Protein AF-A0A2G6GJX9-F1 (afdb_monomer)

Foldseek 3Di:
DPPCVVCVPDLVSPADDAPDPPQDDPDCPPRVDDDPVRRPDDLVVVCVRPVLLSVLVVQLVVVVVVVVVVVVVCVVPPDDDDPDDDPVSSCVSYPDNDDSD

Mean predicted aligned error: 7.69 Å

Sequence (101 aa):
MNCGMCAEFCPFDAIKMDHDYELASYSRTTAHIHDKERLSKPISYWREIAPKKADAEAAARDFASKNKKRKKRKKGDEADEQEARIEEAKVRQLLYRGEYY

Radius of gyration: 18.26 Å; Cα contacts (8 Å, |Δi|>4): 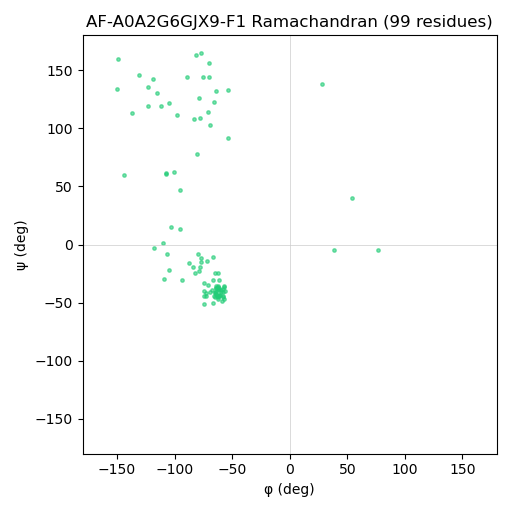45; chains: 1; bounding box: 48×26×46 Å

Structure (mmCIF, N/CA/C/O backbone):
data_AF-A0A2G6GJX9-F1
#
_entry.id   AF-A0A2G6GJX9-F1
#
loop_
_atom_site.group_PDB
_atom_site.id
_atom_site.type_symbol
_atom_site.label_atom_id
_atom_site.label_alt_id
_atom_site.label_comp_id
_atom_site.label_asym_id
_atom_site.label_entity_id
_atom_site.label_seq_id
_atom_site.pdbx_PDB_ins_code
_atom_site.Cartn_x
_atom_site.Cartn_y
_atom_site.Cartn_z
_atom_site.occupancy
_atom_site.B_iso_or_equiv
_atom_site.auth_seq_id
_atom_site.auth_comp_id
_atom_site.auth_asym_id
_atom_site.auth_atom_id
_atom_site.pdbx_PDB_model_num
ATOM 1 N N . MET A 1 1 ? 16.435 0.349 -4.950 1.00 67.06 1 MET A N 1
ATOM 2 C CA . MET A 1 1 ? 16.238 0.138 -3.500 1.00 67.06 1 MET A CA 1
ATOM 3 C C . MET A 1 1 ? 14.746 0.079 -3.240 1.00 67.06 1 MET A C 1
ATOM 5 O O . MET A 1 1 ? 14.060 1.042 -3.555 1.00 67.06 1 MET A O 1
ATOM 9 N N . ASN A 1 2 ? 14.257 -1.038 -2.702 1.00 85.19 2 ASN A N 1
ATOM 10 C CA . ASN A 1 2 ? 12.829 -1.335 -2.550 1.00 85.19 2 ASN A CA 1
ATOM 11 C C . ASN A 1 2 ? 12.434 -1.232 -1.064 1.00 85.19 2 ASN A C 1
ATOM 13 O O . ASN A 1 2 ? 12.042 -2.218 -0.453 1.00 85.19 2 ASN A O 1
ATOM 17 N N . CYS A 1 3 ? 12.609 -0.052 -0.458 1.00 90.50 3 CYS A N 1
ATOM 18 C CA . CYS A 1 3 ? 12.457 0.150 0.991 1.00 90.50 3 CYS A CA 1
ATOM 19 C C . CYS A 1 3 ? 11.004 0.232 1.494 1.00 90.50 3 CYS A C 1
ATOM 21 O O . CYS A 1 3 ? 10.789 0.223 2.699 1.00 90.50 3 CYS A O 1
ATOM 23 N N . GLY A 1 4 ? 10.008 0.350 0.611 1.00 88.75 4 GLY A N 1
ATOM 24 C CA . GLY A 1 4 ? 8.585 0.351 0.986 1.00 88.75 4 GLY A CA 1
ATOM 25 C C . GLY A 1 4 ? 8.044 1.651 1.595 1.00 88.75 4 GLY A C 1
ATOM 26 O O . GLY A 1 4 ? 6.835 1.773 1.762 1.00 88.75 4 GLY A O 1
ATOM 27 N N . MET A 1 5 ? 8.894 2.654 1.835 1.00 89.88 5 MET A N 1
ATOM 28 C CA . MET A 1 5 ? 8.497 3.933 2.445 1.00 89.88 5 MET A CA 1
ATOM 29 C C . MET A 1 5 ? 7.388 4.657 1.667 1.00 89.88 5 MET A C 1
ATOM 31 O O . MET A 1 5 ? 6.502 5.260 2.261 1.00 89.88 5 MET A O 1
ATOM 35 N N . CYS A 1 6 ? 7.387 4.581 0.333 1.00 90.44 6 CYS A N 1
ATOM 36 C CA . CYS A 1 6 ? 6.339 5.199 -0.483 1.00 90.44 6 CYS A CA 1
ATOM 37 C C . CYS A 1 6 ? 4.942 4.612 -0.217 1.00 90.44 6 CYS A C 1
ATOM 39 O O . CYS A 1 6 ? 3.967 5.360 -0.225 1.00 90.44 6 CYS A O 1
ATOM 41 N N . ALA A 1 7 ? 4.848 3.303 0.029 1.00 89.44 7 ALA A N 1
ATOM 42 C CA . ALA A 1 7 ? 3.590 2.636 0.354 1.00 89.44 7 ALA A CA 1
ATOM 43 C C . ALA A 1 7 ? 3.138 2.950 1.788 1.00 89.44 7 ALA A C 1
ATOM 45 O O . ALA A 1 7 ? 1.947 3.071 2.039 1.00 89.44 7 ALA A O 1
ATOM 46 N N . GLU A 1 8 ? 4.081 3.138 2.712 1.00 86.56 8 GLU A N 1
ATOM 47 C CA . GLU A 1 8 ? 3.784 3.485 4.105 1.00 86.56 8 GLU A CA 1
ATOM 48 C C . GLU A 1 8 ? 3.296 4.931 4.265 1.00 86.56 8 GLU A C 1
ATOM 50 O O . GLU A 1 8 ? 2.311 5.182 4.954 1.00 86.56 8 GLU A O 1
ATOM 55 N N . PHE A 1 9 ? 3.951 5.890 3.607 1.00 87.75 9 PHE A N 1
ATOM 56 C CA . PHE A 1 9 ? 3.612 7.309 3.750 1.00 87.75 9 PHE A CA 1
ATOM 57 C C . PHE A 1 9 ? 2.397 7.745 2.927 1.00 87.75 9 PHE A C 1
ATOM 59 O O . PHE A 1 9 ? 1.948 8.883 3.067 1.00 87.75 9 PHE A O 1
ATOM 66 N N . CYS A 1 10 ? 1.866 6.894 2.045 1.00 88.38 10 CYS A N 1
ATOM 67 C CA . CYS A 1 10 ? 0.748 7.275 1.193 1.00 88.38 10 CYS A CA 1
ATOM 68 C C . CYS A 1 10 ? -0.551 7.405 2.014 1.00 88.38 10 CYS A C 1
ATOM 70 O O . CYS A 1 10 ? -1.096 6.392 2.450 1.00 88.38 10 CYS A O 1
ATOM 72 N N . PRO A 1 11 ? -1.137 8.610 2.153 1.00 84.94 11 PRO A N 1
ATOM 73 C CA . PRO A 1 11 ? -2.319 8.811 2.998 1.00 84.94 11 PRO A CA 1
ATOM 74 C C . PRO A 1 11 ? -3.603 8.211 2.405 1.00 84.94 11 PRO A C 1
ATOM 76 O O . PRO A 1 11 ? -4.615 8.104 3.092 1.00 84.94 11 PRO A O 1
ATOM 79 N N . PHE A 1 12 ? -3.582 7.852 1.119 1.00 85.06 12 PHE A N 1
ATOM 80 C CA . PHE A 1 12 ? -4.737 7.329 0.389 1.00 85.06 12 PHE A CA 1
ATOM 81 C C . PHE A 1 12 ? -4.606 5.845 0.035 1.00 85.06 12 PHE A C 1
ATOM 83 O O . PHE A 1 12 ? -5.497 5.315 -0.625 1.00 85.06 12 PHE A O 1
ATOM 90 N N . ASP A 1 13 ? -3.510 5.186 0.433 1.00 86.69 13 ASP A N 1
ATOM 91 C CA . ASP A 1 13 ? -3.196 3.810 0.022 1.00 86.69 13 ASP A CA 1
ATOM 92 C C . ASP A 1 13 ? -3.195 3.642 -1.518 1.00 86.69 13 ASP A C 1
ATOM 94 O O . ASP A 1 13 ? -3.713 2.673 -2.076 1.00 86.69 13 ASP A O 1
ATOM 98 N N . ALA A 1 14 ? -2.659 4.649 -2.225 1.00 90.19 14 ALA A N 1
ATOM 99 C CA . ALA A 1 14 ? -2.663 4.722 -3.689 1.00 90.19 14 ALA A CA 1
ATOM 100 C C . ALA A 1 14 ? -1.540 3.905 -4.348 1.00 90.19 14 ALA A C 1
ATOM 102 O O . ALA A 1 14 ? -1.663 3.523 -5.510 1.00 90.19 14 ALA A O 1
ATOM 103 N N . ILE A 1 15 ? -0.444 3.652 -3.629 1.00 91.50 15 ILE A N 1
ATOM 104 C CA . ILE A 1 15 ? 0.688 2.851 -4.101 1.00 91.50 15 ILE A CA 1
ATOM 105 C C . ILE A 1 15 ? 0.938 1.695 -3.140 1.00 91.50 15 ILE A C 1
ATOM 107 O O . ILE A 1 15 ? 0.950 1.880 -1.926 1.00 91.50 15 ILE A O 1
ATOM 111 N N . LYS A 1 16 ? 1.167 0.506 -3.702 1.00 90.06 16 LYS A N 1
ATOM 112 C CA . LYS A 1 16 ? 1.484 -0.718 -2.964 1.00 90.06 16 LYS A CA 1
ATOM 113 C C . LYS A 1 16 ? 2.702 -1.385 -3.567 1.00 90.06 16 LYS A C 1
ATOM 115 O O . LYS A 1 16 ? 2.902 -1.337 -4.779 1.00 90.06 16 LYS A O 1
ATOM 120 N N . MET A 1 17 ? 3.505 -2.005 -2.711 1.00 90.94 17 MET A N 1
ATOM 121 C CA . MET A 1 17 ? 4.644 -2.797 -3.156 1.00 90.94 17 MET A CA 1
ATOM 122 C C . MET A 1 17 ? 4.162 -4.162 -3.639 1.00 90.94 17 MET A C 1
ATOM 124 O O . MET A 1 17 ? 3.460 -4.869 -2.916 1.00 90.94 17 MET A O 1
ATOM 128 N N . ASP A 1 18 ? 4.548 -4.508 -4.862 1.00 90.31 18 ASP A N 1
ATOM 129 C CA . ASP A 1 18 ? 4.301 -5.8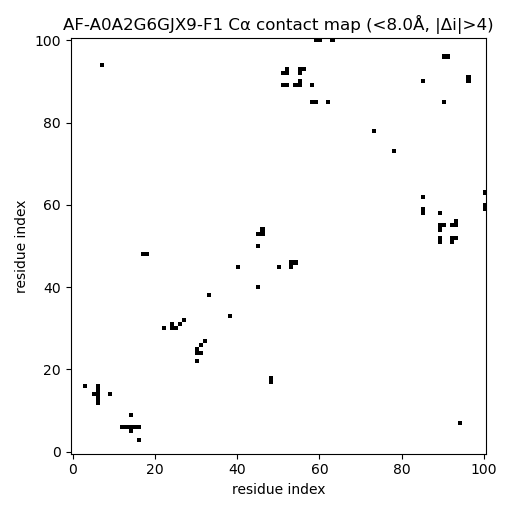18 -5.454 1.00 90.31 18 ASP A CA 1
ATOM 130 C C . ASP A 1 18 ? 5.275 -6.875 -4.899 1.00 90.31 18 ASP A C 1
ATOM 132 O O . ASP A 1 18 ? 6.301 -6.532 -4.305 1.00 90.31 18 ASP A O 1
ATOM 136 N N . HIS A 1 19 ? 4.966 -8.152 -5.121 1.00 88.12 19 HIS A N 1
ATOM 137 C CA . HIS A 1 19 ? 5.845 -9.285 -4.803 1.00 88.12 19 HIS A CA 1
ATOM 138 C C . HIS A 1 19 ? 6.532 -9.862 -6.050 1.00 88.12 19 HIS A C 1
ATOM 140 O O . HIS A 1 19 ? 7.086 -10.955 -5.990 1.00 88.12 19 HIS A O 1
ATOM 146 N N . ASP A 1 20 ? 6.515 -9.137 -7.168 1.00 89.50 20 ASP A N 1
ATOM 147 C CA . ASP A 1 20 ? 7.255 -9.495 -8.377 1.00 89.50 20 ASP A CA 1
ATOM 148 C C . ASP A 1 20 ? 8.742 -9.135 -8.221 1.00 89.50 20 ASP A C 1
ATOM 150 O O .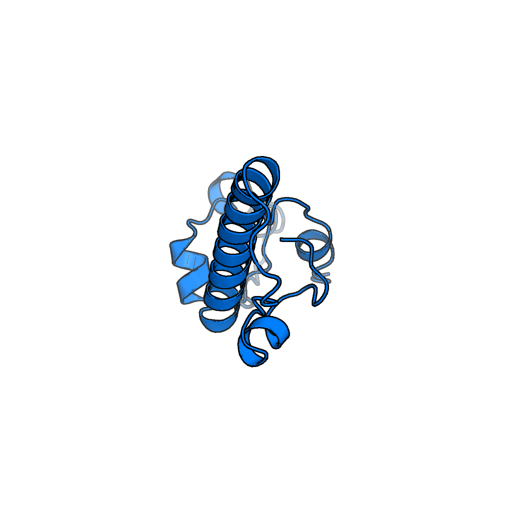 ASP A 1 20 ? 9.121 -7.960 -8.173 1.00 89.50 20 ASP A O 1
ATOM 154 N N . TYR A 1 21 ? 9.583 -10.159 -8.080 1.00 90.12 21 TYR A N 1
ATOM 155 C CA . TYR A 1 21 ? 11.031 -10.029 -7.9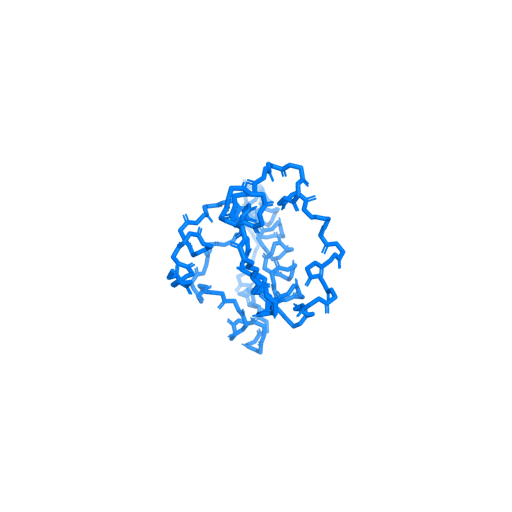00 1.00 90.12 21 TYR A CA 1
ATOM 156 C C . TYR A 1 21 ? 11.831 -10.414 -9.156 1.00 90.12 21 TYR A C 1
ATOM 158 O O . TYR A 1 21 ? 13.034 -10.153 -9.207 1.00 90.12 21 TYR A O 1
ATOM 166 N N . GLU A 1 22 ? 11.195 -10.971 -10.191 1.00 90.94 22 GLU A N 1
ATOM 167 C CA . GLU A 1 22 ? 11.858 -11.487 -11.401 1.00 90.94 22 GLU A CA 1
ATOM 168 C C . GLU A 1 22 ? 11.871 -10.454 -12.540 1.00 90.94 22 GLU A C 1
ATOM 170 O O . GLU A 1 22 ? 11.582 -10.737 -13.698 1.00 90.94 22 GLU A O 1
ATOM 175 N N . LEU A 1 23 ? 12.243 -9.215 -12.209 1.00 88.38 23 LEU A N 1
ATOM 176 C CA . LEU A 1 23 ? 12.187 -8.061 -13.117 1.00 88.38 23 LEU A CA 1
ATOM 177 C C . LEU A 1 23 ? 13.518 -7.765 -13.831 1.00 88.38 23 LEU A C 1
ATOM 179 O O . LEU A 1 23 ? 13.699 -6.670 -14.367 1.00 88.38 23 LEU A O 1
ATOM 183 N N . ALA A 1 24 ? 14.482 -8.689 -13.804 1.00 91.44 24 ALA A N 1
ATOM 184 C CA . ALA A 1 24 ? 15.814 -8.465 -14.363 1.00 91.44 24 ALA A CA 1
ATOM 185 C C . ALA A 1 24 ? 15.764 -8.250 -15.887 1.00 91.44 24 ALA A C 1
ATOM 187 O O . ALA A 1 24 ? 15.139 -9.012 -16.620 1.00 91.44 24 ALA A O 1
ATOM 188 N N . SER A 1 25 ? 16.445 -7.211 -16.375 1.00 92.81 25 SER A N 1
ATOM 189 C CA . SER A 1 25 ? 16.506 -6.878 -17.800 1.00 92.81 25 SER A CA 1
ATOM 190 C C . SER A 1 25 ? 17.831 -6.208 -18.158 1.00 92.81 25 SER A C 1
ATOM 192 O O . SER A 1 25 ? 18.517 -5.649 -17.305 1.00 92.81 25 SER A O 1
ATOM 194 N N . TYR A 1 26 ? 18.182 -6.248 -19.443 1.00 93.25 26 TYR A N 1
ATOM 195 C CA . TYR A 1 26 ? 19.384 -5.614 -19.988 1.00 93.25 26 TYR A CA 1
ATOM 196 C C . TYR A 1 26 ? 19.197 -4.123 -20.310 1.00 93.25 26 TYR A C 1
ATOM 198 O O . TYR A 1 26 ? 20.178 -3.394 -20.439 1.00 93.25 26 TYR A O 1
ATOM 206 N N . SER A 1 27 ? 17.953 -3.650 -20.451 1.00 92.00 27 SER A N 1
ATOM 207 C CA . SER A 1 27 ? 17.648 -2.276 -20.874 1.00 92.00 27 SER A CA 1
ATOM 208 C C . SER A 1 27 ? 17.016 -1.461 -19.751 1.00 92.00 27 SER A C 1
ATOM 210 O O . SER A 1 27 ? 15.911 -1.753 -19.297 1.00 92.00 27 SER A O 1
ATOM 212 N N . ARG A 1 28 ? 17.674 -0.369 -19.344 1.00 88.75 28 ARG A N 1
ATOM 213 C CA . ARG A 1 28 ? 17.172 0.521 -18.285 1.00 88.75 28 ARG A CA 1
ATOM 214 C C . ARG A 1 28 ? 15.900 1.261 -18.687 1.00 88.75 28 ARG A C 1
ATOM 216 O O . ARG A 1 28 ? 14.943 1.294 -17.920 1.00 88.75 28 ARG A O 1
ATOM 223 N N . THR A 1 29 ? 15.909 1.890 -19.855 1.00 89.12 29 THR A N 1
ATOM 224 C CA . THR A 1 29 ? 14.883 2.860 -20.258 1.00 89.12 29 THR A CA 1
ATOM 225 C C . THR A 1 29 ? 13.548 2.200 -20.554 1.00 89.12 29 THR A C 1
ATOM 227 O O . THR A 1 29 ? 12.513 2.779 -20.261 1.00 89.12 29 THR A O 1
ATOM 230 N N . THR A 1 30 ? 13.569 0.989 -21.107 1.00 86.00 30 THR A N 1
ATOM 231 C CA . THR A 1 30 ? 12.347 0.277 -21.494 1.00 86.00 30 THR A CA 1
ATOM 232 C C . THR A 1 30 ? 11.838 -0.667 -20.410 1.00 86.00 30 THR A C 1
ATOM 234 O O . THR A 1 30 ? 10.635 -0.885 -20.326 1.00 86.00 30 THR A O 1
ATOM 237 N N . ALA A 1 31 ? 12.721 -1.238 -19.581 1.00 88.31 31 ALA A N 1
ATOM 238 C CA . ALA A 1 31 ? 12.323 -2.261 -18.613 1.00 88.31 31 ALA A CA 1
ATOM 239 C C . ALA A 1 31 ? 12.254 -1.776 -17.160 1.00 88.31 31 ALA A C 1
ATOM 241 O O . ALA A 1 31 ? 11.561 -2.402 -16.365 1.00 88.31 31 ALA A O 1
ATOM 242 N N . HIS A 1 32 ? 12.937 -0.686 -16.796 1.00 90.19 32 HIS A N 1
ATOM 243 C CA . HIS A 1 32 ? 13.013 -0.218 -15.402 1.00 90.19 32 HIS A CA 1
ATOM 244 C C . HIS A 1 32 ? 12.417 1.173 -15.173 1.00 90.19 32 HIS A C 1
ATOM 246 O O . HIS A 1 32 ? 12.361 1.639 -14.035 1.00 90.19 32 HIS A O 1
ATOM 252 N N . ILE A 1 33 ? 11.960 1.838 -16.233 1.00 92.62 33 ILE A N 1
ATOM 253 C CA . ILE A 1 33 ? 11.158 3.057 -16.146 1.00 92.62 33 ILE A CA 1
ATOM 254 C C . ILE A 1 33 ? 9.724 2.652 -16.476 1.00 9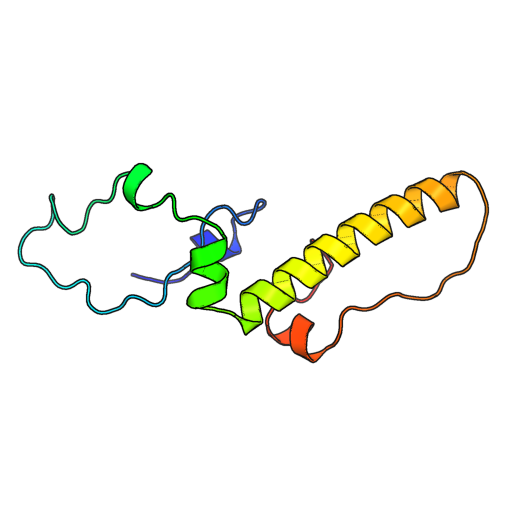2.62 33 ILE A C 1
ATOM 256 O O . ILE A 1 33 ? 9.467 2.048 -17.514 1.00 92.62 33 ILE A O 1
ATOM 260 N N . HIS A 1 34 ? 8.806 2.896 -15.545 1.00 91.81 34 HIS A N 1
ATOM 261 C CA . HIS A 1 34 ? 7.422 2.450 -15.655 1.00 91.81 34 HIS A CA 1
ATOM 262 C C . HIS A 1 34 ? 6.481 3.642 -15.756 1.00 91.81 34 HIS A C 1
ATOM 264 O O . HIS A 1 34 ? 6.529 4.543 -14.919 1.00 91.81 34 HIS A O 1
ATOM 270 N N . ASP A 1 35 ? 5.589 3.596 -16.740 1.00 94.31 35 ASP A N 1
ATOM 271 C CA . ASP A 1 35 ? 4.530 4.583 -16.899 1.00 94.31 35 ASP A CA 1
ATOM 272 C C . ASP A 1 35 ? 3.339 4.299 -15.979 1.00 94.31 35 ASP A C 1
ATOM 274 O O . ASP A 1 35 ? 3.140 3.189 -15.470 1.00 94.31 35 ASP A O 1
ATOM 278 N N . LYS A 1 36 ? 2.497 5.320 -15.800 1.00 93.25 36 LYS A N 1
ATOM 279 C CA . LYS A 1 36 ? 1.305 5.251 -14.949 1.00 93.25 36 LYS A CA 1
ATOM 280 C C . LYS A 1 36 ? 0.367 4.114 -15.351 1.00 93.25 36 LYS A C 1
ATOM 282 O O . LYS A 1 36 ? -0.182 3.458 -14.473 1.00 93.25 36 LYS A O 1
ATOM 287 N N . GLU A 1 37 ? 0.182 3.875 -16.645 1.00 93.81 37 GLU A N 1
ATOM 288 C CA . GLU A 1 37 ? -0.717 2.828 -17.146 1.00 93.81 37 GLU A CA 1
ATOM 289 C C . GLU A 1 37 ? -0.276 1.437 -16.679 1.00 93.81 37 GLU A C 1
ATOM 291 O O . GLU A 1 37 ? -1.087 0.683 -16.149 1.00 93.81 37 GLU A O 1
ATOM 296 N N . ARG A 1 38 ? 1.028 1.140 -16.750 1.00 91.19 38 ARG A N 1
ATOM 297 C CA . ARG A 1 38 ? 1.604 -0.118 -16.247 1.00 91.19 38 ARG A CA 1
ATOM 298 C C . ARG A 1 38 ? 1.447 -0.265 -14.730 1.00 91.19 38 ARG A C 1
ATOM 300 O O . ARG A 1 38 ? 1.233 -1.370 -14.237 1.00 91.19 38 ARG A O 1
ATOM 307 N N . LEU A 1 39 ? 1.585 0.835 -13.988 1.00 92.44 39 LEU A N 1
ATOM 308 C CA . LEU A 1 39 ? 1.464 0.859 -12.524 1.00 92.44 39 LEU A CA 1
ATOM 309 C C . LEU A 1 39 ? 0.001 0.817 -12.044 1.00 92.44 39 LEU A C 1
ATOM 311 O O . LEU A 1 39 ? -0.259 0.469 -10.893 1.00 92.44 39 LEU A O 1
ATOM 315 N N . SER A 1 40 ? -0.958 1.152 -12.911 1.00 94.31 40 SER A N 1
ATOM 316 C CA . SER A 1 40 ? -2.387 1.212 -12.592 1.00 94.31 40 SER A CA 1
ATOM 317 C C . SER A 1 40 ? -3.010 -0.184 -12.615 1.00 94.31 40 SER A C 1
ATOM 319 O O . SER A 1 40 ? -3.692 -0.568 -13.562 1.00 94.31 40 SER A O 1
ATOM 321 N N . LYS A 1 41 ? -2.774 -0.957 -11.552 1.00 92.38 41 LYS A N 1
ATOM 322 C CA . LYS A 1 41 ? -3.346 -2.299 -11.384 1.00 92.38 41 LYS A CA 1
ATOM 323 C C . LYS A 1 41 ? -4.710 -2.250 -10.675 1.00 92.38 41 LYS A C 1
ATOM 325 O O . LYS A 1 41 ? -4.904 -1.428 -9.775 1.00 92.38 41 LYS A O 1
ATOM 330 N N . PRO A 1 42 ? -5.666 -3.124 -11.042 1.00 93.81 42 PRO A N 1
ATOM 331 C CA . PRO A 1 42 ? -6.962 -3.189 -10.376 1.00 93.81 42 PRO A CA 1
ATOM 332 C C . PRO A 1 42 ? -6.830 -3.754 -8.958 1.00 93.81 42 PRO A C 1
ATOM 334 O O . PRO A 1 42 ? -5.930 -4.535 -8.656 1.00 93.81 42 PRO A O 1
ATOM 337 N N . ILE A 1 43 ? -7.789 -3.436 -8.086 1.00 91.12 43 ILE A N 1
ATOM 338 C CA . ILE A 1 43 ? -7.798 -3.948 -6.705 1.00 91.12 43 ILE A CA 1
ATOM 339 C C . ILE A 1 43 ? -7.905 -5.481 -6.633 1.00 91.12 43 ILE A C 1
ATOM 341 O O . ILE A 1 43 ? -7.462 -6.082 -5.656 1.00 91.12 43 ILE A O 1
ATOM 345 N N . SER A 1 44 ? -8.468 -6.128 -7.661 1.00 94.06 44 SER A N 1
ATOM 346 C CA . SER A 1 44 ? -8.508 -7.590 -7.768 1.00 94.06 44 SER A CA 1
ATOM 347 C C . SER A 1 44 ? -7.109 -8.203 -7.776 1.00 94.06 44 SER A C 1
ATOM 349 O O . SER A 1 44 ? -6.896 -9.194 -7.088 1.00 94.06 44 SER A O 1
ATOM 351 N N . TYR A 1 45 ? -6.151 -7.568 -8.455 1.00 94.38 45 TYR A N 1
ATOM 352 C CA . TYR A 1 45 ? -4.760 -8.012 -8.478 1.00 94.38 45 TYR A CA 1
ATOM 353 C C . TYR A 1 45 ? -4.146 -8.007 -7.072 1.00 94.38 45 TYR A C 1
ATOM 355 O O . TYR A 1 45 ? -3.520 -8.978 -6.665 1.00 94.38 45 TYR A O 1
ATOM 363 N N . TRP A 1 46 ? -4.398 -6.961 -6.273 1.00 92.88 46 TRP A N 1
ATOM 364 C CA . TRP A 1 46 ? -3.918 -6.902 -4.884 1.00 92.88 46 TRP A CA 1
ATOM 365 C C . TRP A 1 46 ? -4.478 -8.032 -4.009 1.00 92.88 46 TRP A C 1
ATOM 367 O O . TRP A 1 46 ? -3.767 -8.585 -3.171 1.00 92.88 46 TRP A O 1
ATOM 377 N N . ARG A 1 47 ? -5.746 -8.403 -4.222 1.00 94.00 47 ARG A N 1
ATOM 378 C CA . ARG A 1 47 ? -6.383 -9.527 -3.516 1.00 94.00 47 ARG A CA 1
ATOM 379 C C . ARG A 1 47 ? -5.766 -10.873 -3.884 1.00 94.00 47 ARG A C 1
ATOM 381 O O . ARG A 1 47 ? -5.744 -11.762 -3.044 1.00 94.00 47 ARG A O 1
ATOM 388 N N . GLU A 1 48 ? -5.269 -11.008 -5.107 1.00 94.31 48 GLU A N 1
ATOM 389 C CA . GLU A 1 48 ? -4.602 -12.217 -5.581 1.00 94.31 48 GLU A CA 1
ATOM 390 C C . GLU A 1 48 ? -3.197 -12.354 -4.982 1.00 94.31 48 GLU A C 1
ATOM 392 O O . GLU A 1 48 ? -2.884 -13.374 -4.371 1.00 94.31 48 GLU A O 1
ATOM 397 N N . ILE A 1 49 ? -2.371 -11.307 -5.079 1.00 93.75 49 ILE A N 1
ATOM 398 C CA . ILE A 1 49 ? -0.967 -11.378 -4.640 1.00 93.75 49 ILE A CA 1
ATOM 399 C C . ILE A 1 49 ? -0.784 -11.252 -3.121 1.00 93.75 49 ILE A C 1
ATOM 401 O O . ILE A 1 49 ? 0.245 -11.657 -2.583 1.00 93.75 49 ILE A O 1
ATOM 405 N N . ALA A 1 50 ? -1.748 -10.657 -2.414 1.00 92.25 50 ALA A N 1
ATOM 406 C CA . ALA A 1 50 ? -1.650 -10.386 -0.982 1.00 92.25 50 ALA A CA 1
ATOM 407 C C . ALA A 1 50 ? -3.006 -10.542 -0.2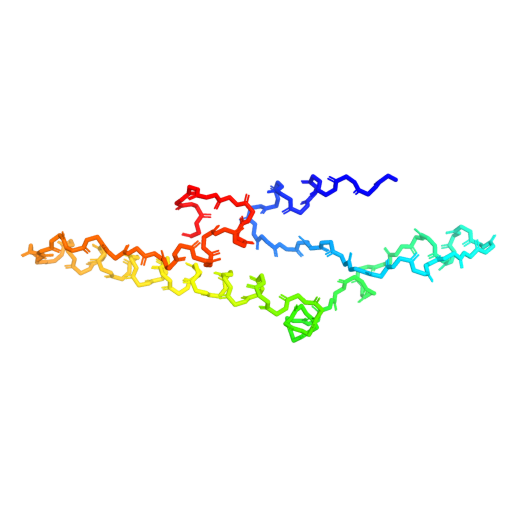62 1.00 92.25 50 ALA A C 1
ATOM 409 O O . ALA A 1 50 ? -3.469 -9.599 0.389 1.00 92.25 50 ALA A O 1
ATOM 410 N N . PRO A 1 51 ? -3.634 -11.736 -0.294 1.00 92.94 51 PRO A N 1
ATOM 411 C CA . PRO A 1 51 ? -5.010 -11.936 0.173 1.00 92.94 51 PRO A CA 1
ATOM 412 C C . PRO A 1 51 ? -5.206 -11.524 1.637 1.00 92.94 51 PRO A C 1
ATOM 414 O O . PRO A 1 51 ? -6.089 -10.733 1.955 1.00 92.94 51 PRO A O 1
ATOM 417 N N . LYS A 1 52 ? -4.306 -11.951 2.532 1.00 92.69 52 LYS A N 1
ATOM 418 C CA . LYS A 1 52 ? -4.398 -11.646 3.973 1.00 92.69 52 LYS A CA 1
ATOM 419 C C . LYS A 1 52 ? -4.324 -10.146 4.278 1.00 92.69 52 LYS A C 1
ATOM 421 O O . LYS A 1 52 ? -5.016 -9.671 5.176 1.00 92.69 52 LYS A O 1
ATOM 426 N N . LYS A 1 53 ? -3.477 -9.406 3.552 1.00 90.19 53 LYS A N 1
ATOM 427 C CA . LYS A 1 53 ? -3.332 -7.951 3.720 1.00 90.19 53 LYS A CA 1
ATOM 428 C C . LYS A 1 53 ? -4.529 -7.219 3.124 1.00 90.19 53 LYS A C 1
ATOM 430 O O . LYS A 1 53 ? -5.099 -6.357 3.784 1.00 90.19 53 LYS A O 1
ATOM 435 N N . ALA A 1 54 ? -4.956 -7.616 1.925 1.00 91.31 54 ALA A N 1
ATOM 436 C CA . ALA A 1 54 ? -6.126 -7.050 1.267 1.00 91.31 54 ALA A CA 1
ATOM 437 C C . ALA A 1 54 ? -7.401 -7.201 2.120 1.00 91.31 54 ALA A C 1
ATOM 439 O O . ALA A 1 54 ? -8.174 -6.250 2.243 1.00 91.31 54 ALA A O 1
ATOM 440 N N . ASP A 1 55 ? -7.590 -8.357 2.763 1.00 92.00 55 ASP A N 1
ATOM 441 C CA . ASP A 1 55 ? -8.721 -8.610 3.662 1.00 92.00 55 ASP A CA 1
ATOM 442 C C . ASP A 1 55 ? -8.664 -7.758 4.936 1.00 92.00 55 ASP A C 1
ATOM 444 O O . ASP A 1 55 ? -9.690 -7.257 5.407 1.00 92.00 55 ASP A O 1
ATOM 448 N N . ALA A 1 56 ? -7.468 -7.568 5.497 1.00 90.12 56 ALA A N 1
ATOM 449 C CA . ALA A 1 56 ? -7.268 -6.717 6.664 1.00 90.12 56 ALA A CA 1
ATOM 450 C C . ALA A 1 56 ? -7.557 -5.241 6.352 1.00 90.12 56 ALA A C 1
ATOM 452 O O . ALA A 1 56 ? -8.274 -4.581 7.105 1.00 90.12 56 ALA A O 1
ATOM 453 N N . GLU A 1 57 ? -7.069 -4.736 5.218 1.00 88.25 57 GLU A N 1
ATOM 454 C CA . GLU A 1 57 ? -7.339 -3.374 4.747 1.00 88.25 57 GLU A CA 1
ATOM 455 C C . GLU A 1 57 ? -8.827 -3.153 4.442 1.00 88.25 57 GLU A C 1
ATOM 457 O O . GLU A 1 57 ? -9.381 -2.101 4.762 1.00 88.25 57 GLU A O 1
ATOM 462 N N . ALA A 1 58 ? -9.502 -4.133 3.830 1.00 89.00 58 ALA A N 1
ATOM 463 C CA . ALA A 1 58 ? -10.941 -4.064 3.590 1.00 89.00 58 ALA A CA 1
ATOM 464 C C . ALA A 1 58 ? -11.720 -3.985 4.912 1.00 89.00 58 ALA A C 1
ATOM 466 O O . ALA A 1 58 ? -12.576 -3.115 5.076 1.00 89.00 58 ALA A O 1
ATOM 467 N N . ALA A 1 59 ? -11.360 -4.822 5.890 1.00 89.19 59 ALA A N 1
ATOM 468 C CA . ALA A 1 59 ? -11.953 -4.780 7.222 1.00 89.19 59 ALA A CA 1
ATOM 469 C C . ALA A 1 59 ? -11.709 -3.434 7.928 1.00 89.19 59 ALA A C 1
ATOM 471 O O . ALA A 1 59 ? -12.618 -2.919 8.580 1.00 89.19 59 ALA A O 1
ATOM 472 N N . ALA A 1 60 ? -10.520 -2.843 7.772 1.00 85.69 60 ALA A N 1
ATOM 473 C CA . ALA A 1 60 ? -10.195 -1.529 8.323 1.00 85.69 60 ALA A CA 1
ATOM 474 C C . ALA A 1 60 ? -11.042 -0.410 7.694 1.00 85.69 60 ALA A C 1
ATOM 476 O O . ALA A 1 60 ? -11.635 0.395 8.413 1.00 85.69 60 ALA A O 1
ATOM 477 N N . ARG A 1 61 ? -11.197 -0.407 6.364 1.00 84.31 61 ARG A N 1
ATOM 478 C CA . ARG A 1 61 ? -12.073 0.543 5.650 1.00 84.31 61 ARG A CA 1
ATOM 479 C C . ARG A 1 61 ? -13.537 0.410 6.073 1.00 84.31 61 ARG A C 1
ATOM 481 O O . ARG A 1 61 ? -14.219 1.411 6.315 1.00 84.31 61 ARG A O 1
ATOM 488 N N . ASP A 1 62 ? -14.027 -0.820 6.203 1.00 87.06 62 ASP A N 1
ATOM 489 C CA . ASP A 1 62 ? -15.390 -1.087 6.661 1.00 87.06 62 ASP A CA 1
ATOM 490 C C . ASP A 1 62 ? -15.600 -0.602 8.093 1.00 87.06 62 ASP A C 1
ATOM 492 O O . ASP A 1 62 ? -16.611 0.041 8.393 1.00 87.06 62 ASP A O 1
ATOM 496 N N . PHE A 1 63 ? -14.636 -0.870 8.970 1.00 83.62 63 PHE A N 1
ATOM 497 C CA . PHE A 1 63 ? -14.639 -0.406 10.348 1.00 83.62 63 PHE A CA 1
ATOM 498 C C . PHE A 1 63 ? -14.698 1.126 10.431 1.00 83.62 63 PHE A C 1
ATOM 500 O O . PHE A 1 63 ? -15.586 1.673 11.092 1.00 83.62 63 PHE A O 1
ATOM 507 N N . ALA A 1 64 ? -13.841 1.821 9.681 1.00 82.88 64 ALA A N 1
ATOM 508 C CA . ALA A 1 64 ? -13.812 3.277 9.589 1.00 82.88 64 ALA A CA 1
ATOM 509 C C . ALA A 1 64 ? -15.152 3.862 9.121 1.00 82.88 64 ALA A C 1
ATOM 511 O O . ALA A 1 64 ? -15.685 4.809 9.711 1.00 82.88 64 ALA A O 1
ATOM 512 N N . SER A 1 65 ? -15.749 3.267 8.082 1.00 83.31 65 SER A N 1
ATOM 513 C CA . SER A 1 65 ? -17.041 3.709 7.547 1.00 83.31 65 SER A CA 1
ATOM 514 C C . SER A 1 65 ? -18.184 3.516 8.554 1.00 83.31 65 SER A C 1
ATOM 516 O O . SER A 1 65 ? -19.012 4.416 8.738 1.00 83.31 65 SER A O 1
ATOM 518 N N . LYS A 1 66 ? -18.214 2.378 9.262 1.00 83.06 66 LYS A N 1
ATOM 519 C CA . LYS A 1 66 ? -19.188 2.086 10.322 1.00 83.06 66 LYS A CA 1
ATOM 520 C C . LYS A 1 66 ? -19.013 3.042 11.497 1.00 83.06 66 LYS A C 1
ATOM 522 O O . LYS A 1 66 ? -20.011 3.544 12.011 1.00 83.06 66 LYS A O 1
ATOM 527 N N . ASN A 1 67 ? -17.777 3.355 11.883 1.00 80.69 67 ASN A N 1
ATOM 528 C CA . ASN A 1 67 ? -17.499 4.262 12.991 1.00 80.69 67 ASN A CA 1
ATOM 529 C C . ASN A 1 67 ? -17.892 5.715 12.658 1.00 80.69 67 ASN A C 1
ATOM 531 O O . ASN A 1 67 ? -18.546 6.378 13.462 1.00 80.69 67 ASN A O 1
ATOM 535 N N . LYS A 1 68 ? -17.623 6.188 11.430 1.00 80.44 68 LYS A N 1
ATOM 536 C CA . LYS A 1 68 ? -18.127 7.485 10.930 1.00 80.44 68 LYS A CA 1
ATOM 537 C C . LYS A 1 68 ? -19.660 7.552 10.976 1.00 80.44 68 LYS A C 1
ATOM 539 O O . LYS A 1 68 ? -20.220 8.542 11.449 1.00 80.44 68 LYS A O 1
ATOM 544 N N . LYS A 1 69 ? -20.351 6.484 10.552 1.00 78.50 69 LYS A N 1
ATOM 545 C CA . LYS A 1 69 ? -21.821 6.380 10.639 1.00 78.50 69 LYS A CA 1
ATOM 546 C C . LYS A 1 69 ? -22.318 6.372 12.092 1.00 78.50 69 LYS A C 1
ATOM 548 O O . LYS A 1 69 ? -23.283 7.073 12.388 1.00 78.50 69 LYS A O 1
ATOM 553 N N . ARG A 1 70 ? -21.661 5.640 13.004 1.00 75.75 70 ARG A N 1
ATOM 554 C CA . ARG A 1 70 ? -21.983 5.630 14.447 1.00 75.75 70 ARG A CA 1
ATOM 555 C C . ARG A 1 70 ? -21.798 7.010 15.074 1.00 75.75 70 ARG A C 1
ATOM 557 O O . ARG A 1 70 ? -22.721 7.472 15.726 1.00 75.75 70 ARG A O 1
ATOM 564 N N .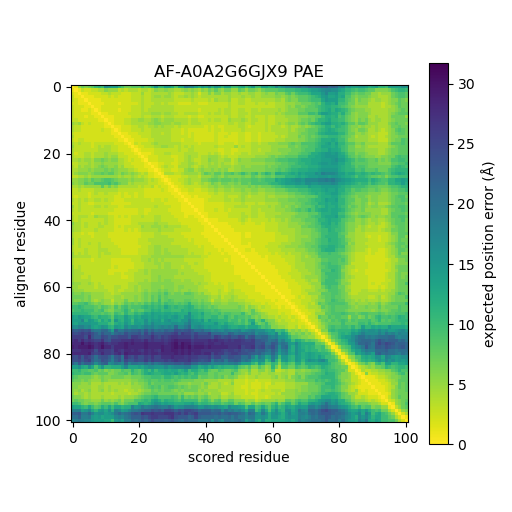 LYS A 1 71 ? -20.682 7.706 14.820 1.00 72.19 71 LYS A N 1
ATOM 565 C CA . LYS A 1 71 ? -20.450 9.082 15.305 1.00 72.19 71 LYS A CA 1
ATOM 566 C C . LYS A 1 71 ? -21.514 10.060 14.796 1.00 72.19 71 LYS A C 1
ATOM 568 O O . LYS A 1 71 ? -22.009 10.875 15.566 1.00 72.19 71 LYS A O 1
ATOM 573 N N . LYS A 1 72 ? -21.926 9.941 13.527 1.00 72.56 72 LYS A N 1
ATOM 574 C CA . LYS A 1 72 ? -23.023 10.751 12.970 1.00 72.56 72 LYS A CA 1
ATOM 575 C C . LYS A 1 72 ? -24.371 10.466 13.652 1.00 72.56 72 LYS A C 1
ATOM 577 O O . LYS A 1 72 ? -25.124 11.406 13.862 1.00 72.56 72 LYS A O 1
ATOM 582 N N . ARG A 1 73 ? -24.654 9.207 14.018 1.00 67.69 73 ARG A N 1
ATOM 583 C CA . ARG A 1 73 ? -25.861 8.809 14.774 1.00 67.69 73 ARG A CA 1
ATOM 584 C C . ARG A 1 73 ? -25.804 9.235 16.248 1.00 67.69 73 ARG A C 1
ATOM 586 O O . ARG A 1 73 ? -26.787 9.767 16.736 1.00 67.69 73 ARG A O 1
ATOM 593 N N . LYS A 1 74 ? -24.651 9.095 16.915 1.00 60.72 74 LYS A N 1
ATOM 594 C CA . LYS A 1 74 ? -24.415 9.553 18.301 1.00 60.72 74 LYS A CA 1
ATOM 595 C C . LYS A 1 74 ? -24.562 11.068 18.468 1.00 60.72 74 LYS A C 1
ATOM 597 O O . LYS A 1 74 ? -24.970 11.529 19.519 1.00 60.72 74 LYS A O 1
ATOM 602 N N . LYS A 1 75 ? -24.259 11.848 17.423 1.00 59.53 75 LYS A N 1
ATOM 603 C CA . LYS A 1 75 ? -24.529 13.297 17.397 1.00 59.53 75 LYS A CA 1
ATOM 604 C C . LYS A 1 75 ? -26.041 13.624 17.391 1.00 59.53 75 LYS A C 1
ATOM 606 O O . LYS A 1 75 ? -26.386 14.790 17.535 1.00 59.53 75 LYS A O 1
ATOM 611 N N . GLY A 1 76 ? -26.911 12.626 17.193 1.00 54.53 76 GLY A N 1
ATOM 612 C CA . GLY A 1 76 ? -28.372 12.738 17.244 1.00 54.53 76 GLY A CA 1
ATOM 613 C C . GLY A 1 76 ? -29.034 12.062 18.454 1.00 54.53 76 GLY A C 1
ATOM 614 O O . GLY A 1 76 ? -30.049 12.573 18.892 1.00 54.53 76 GLY A O 1
ATOM 615 N N . ASP A 1 77 ? -28.460 10.988 19.013 1.00 52.38 77 ASP A N 1
ATOM 616 C CA . ASP A 1 77 ? -28.964 10.283 20.207 1.00 52.38 77 ASP A CA 1
ATOM 617 C C . ASP A 1 77 ? -27.803 9.637 20.997 1.00 52.38 77 ASP A C 1
ATOM 619 O O . ASP A 1 77 ? -26.941 8.971 20.411 1.00 52.38 77 ASP A O 1
ATOM 623 N N . GLU A 1 78 ? -27.769 9.800 22.326 1.00 48.31 78 GLU A N 1
ATOM 624 C CA . GLU A 1 78 ? -26.760 9.194 23.211 1.00 48.31 78 GLU A CA 1
ATOM 625 C C . GLU A 1 78 ? -26.941 7.666 23.288 1.00 48.31 78 GLU A C 1
ATOM 627 O O . GLU A 1 78 ? -27.834 7.167 23.964 1.00 48.31 78 GLU A O 1
ATOM 632 N N . ALA A 1 79 ? -26.101 6.898 22.582 1.00 50.00 79 ALA A N 1
ATOM 633 C CA . ALA A 1 79 ? -26.175 5.433 22.592 1.00 50.00 79 ALA A CA 1
ATOM 634 C C . ALA A 1 79 ? -24.803 4.754 22.699 1.00 50.00 79 ALA A C 1
ATOM 636 O O . ALA A 1 79 ? -24.015 4.819 21.763 1.00 50.00 79 ALA A O 1
ATOM 637 N N . ASP A 1 80 ? -24.588 4.087 23.831 1.00 48.25 80 ASP A N 1
ATOM 638 C CA . ASP A 1 80 ? -23.654 3.015 24.218 1.00 48.25 80 ASP A CA 1
ATOM 639 C C . ASP A 1 80 ? -22.277 2.827 23.536 1.00 48.25 80 ASP A C 1
ATOM 641 O O . ASP A 1 80 ? -22.056 2.901 22.318 1.00 48.25 80 ASP A O 1
ATOM 645 N N . GLU A 1 81 ? -21.303 2.540 24.391 1.00 52.91 81 GLU A N 1
ATOM 646 C CA . GLU A 1 81 ? -19.868 2.538 24.140 1.00 52.91 81 GLU A CA 1
ATOM 647 C C . GLU A 1 81 ? -19.335 1.106 24.086 1.00 52.91 81 GLU A C 1
ATOM 649 O O . GLU A 1 81 ? -18.477 0.695 24.852 1.00 52.91 81 GLU A O 1
ATOM 654 N N . GLN A 1 82 ? -19.827 0.318 23.131 1.00 54.97 82 GLN A N 1
ATOM 655 C CA . GLN A 1 82 ? -19.111 -0.897 22.749 1.00 54.97 82 GLN A CA 1
ATOM 656 C C . GLN A 1 82 ? -18.011 -0.540 21.747 1.00 54.97 82 GLN A C 1
ATOM 658 O O . GLN A 1 82 ? -18.302 -0.195 20.586 1.00 54.97 82 GLN A O 1
ATOM 663 N N . GLU A 1 83 ? -16.764 -0.612 22.227 1.00 56.25 83 GLU A N 1
ATOM 664 C CA . GLU A 1 83 ? -15.525 -0.605 21.447 1.00 56.25 83 GLU A CA 1
ATOM 665 C C . GLU A 1 83 ? -15.600 -1.710 20.393 1.00 56.25 83 GLU A C 1
ATOM 667 O O . GLU A 1 83 ? -15.250 -2.868 20.619 1.00 56.25 83 GLU A O 1
ATOM 672 N N . ALA A 1 84 ? -16.083 -1.367 19.204 1.00 63.00 84 ALA A N 1
ATOM 673 C CA . ALA A 1 84 ? -15.882 -2.246 18.073 1.00 63.00 84 ALA A CA 1
ATOM 674 C C . ALA A 1 84 ? -14.367 -2.250 17.812 1.00 63.00 84 ALA A C 1
ATOM 676 O O . ALA A 1 84 ? -13.774 -1.190 17.631 1.00 63.00 84 ALA A O 1
ATOM 677 N N . ARG A 1 85 ? -13.738 -3.424 17.845 1.00 70.56 85 ARG A N 1
ATOM 678 C CA . ARG A 1 85 ? -12.312 -3.608 17.557 1.00 70.56 85 ARG A CA 1
ATOM 679 C C . ARG A 1 85 ? -12.174 -4.525 16.348 1.00 70.56 85 ARG A C 1
ATOM 681 O O . ARG A 1 85 ? -12.974 -5.441 16.158 1.00 70.56 85 ARG A O 1
ATOM 688 N N . ILE A 1 86 ? -11.191 -4.244 15.500 1.00 77.44 86 ILE A N 1
ATOM 689 C CA . ILE A 1 86 ? -10.828 -5.137 14.396 1.00 77.44 86 ILE A CA 1
ATOM 690 C C . ILE A 1 86 ? -10.177 -6.386 15.006 1.00 77.44 86 ILE A C 1
ATOM 692 O O . ILE A 1 86 ? -9.474 -6.293 16.009 1.00 77.44 86 ILE A O 1
ATOM 696 N N . GLU A 1 87 ? -10.419 -7.552 14.409 1.00 85.00 87 GLU A N 1
ATOM 697 C CA . GLU A 1 87 ? -9.787 -8.811 14.812 1.00 85.00 87 GLU A CA 1
ATOM 698 C C . GLU A 1 87 ? -8.251 -8.685 14.847 1.00 85.00 87 GLU A C 1
ATOM 700 O O . GLU A 1 87 ? -7.638 -8.211 13.887 1.00 85.00 87 GLU A O 1
ATOM 705 N N . GLU A 1 88 ? -7.615 -9.158 15.920 1.00 83.19 88 GLU A N 1
ATOM 706 C CA . GLU A 1 88 ? -6.173 -9.006 16.151 1.00 83.19 88 GLU A CA 1
ATOM 707 C C . GLU A 1 88 ? -5.307 -9.592 15.020 1.00 83.19 88 GLU A C 1
ATOM 709 O O . GLU A 1 88 ? -4.305 -8.991 14.622 1.00 83.19 88 GLU A O 1
ATOM 714 N N . ALA A 1 89 ? -5.720 -10.718 14.424 1.00 86.19 89 ALA A N 1
ATOM 715 C CA . ALA A 1 89 ? -5.005 -11.315 13.296 1.00 86.19 89 ALA A CA 1
ATOM 716 C C . ALA A 1 89 ? -4.975 -10.392 12.066 1.00 86.19 89 ALA A C 1
ATOM 718 O O . ALA A 1 89 ? -3.960 -10.328 11.367 1.00 86.19 89 ALA A O 1
ATOM 719 N N . LYS A 1 90 ? -6.054 -9.633 11.830 1.00 85.56 90 LYS A N 1
ATOM 720 C CA . LYS A 1 90 ? -6.130 -8.623 10.765 1.00 85.56 90 LYS A CA 1
ATOM 721 C C . LYS A 1 90 ? -5.332 -7.379 11.130 1.00 85.56 90 LYS A C 1
ATOM 723 O O . LYS A 1 90 ? -4.597 -6.875 10.290 1.00 85.56 90 LYS A O 1
ATOM 728 N N . VAL A 1 91 ? -5.378 -6.938 12.387 1.00 84.88 91 VAL A N 1
ATOM 729 C CA . VAL A 1 91 ? -4.549 -5.820 12.874 1.00 84.88 91 VAL A CA 1
ATOM 730 C C . VAL A 1 91 ? -3.057 -6.101 12.671 1.00 84.88 91 VAL A C 1
ATOM 732 O O . VAL A 1 91 ? -2.312 -5.212 12.271 1.00 84.88 91 VAL A O 1
ATOM 735 N N . ARG A 1 92 ? -2.610 -7.349 12.862 1.00 86.88 92 ARG A N 1
ATOM 736 C CA . ARG A 1 92 ? -1.216 -7.749 12.610 1.00 86.88 92 ARG A CA 1
ATOM 737 C C . ARG A 1 92 ? -0.806 -7.657 11.133 1.00 86.88 92 ARG A C 1
ATOM 739 O O . ARG A 1 92 ? 0.385 -7.549 10.857 1.00 86.88 92 ARG A O 1
ATOM 746 N N . GLN A 1 93 ? -1.761 -7.735 10.207 1.00 86.62 93 GLN A N 1
ATOM 747 C CA . GLN A 1 93 ? -1.518 -7.632 8.764 1.00 86.62 93 GLN A CA 1
ATOM 748 C C . GLN A 1 93 ? -1.547 -6.186 8.247 1.00 86.62 93 GLN A C 1
ATOM 750 O O . GLN A 1 93 ? -1.066 -5.938 7.142 1.00 86.62 93 GLN A O 1
ATOM 755 N N . LEU A 1 94 ? -2.086 -5.239 9.021 1.00 82.50 94 LEU A N 1
ATOM 756 C CA . LEU A 1 94 ? -2.089 -3.819 8.671 1.00 82.50 94 LEU A CA 1
ATOM 757 C C . LEU A 1 94 ? -0.700 -3.205 8.874 1.00 82.50 94 LEU A C 1
ATOM 759 O O . LEU A 1 94 ? 0.004 -3.537 9.829 1.00 82.50 94 LEU A O 1
ATOM 763 N N . LEU A 1 95 ? -0.327 -2.273 7.991 1.00 74.38 95 LEU A N 1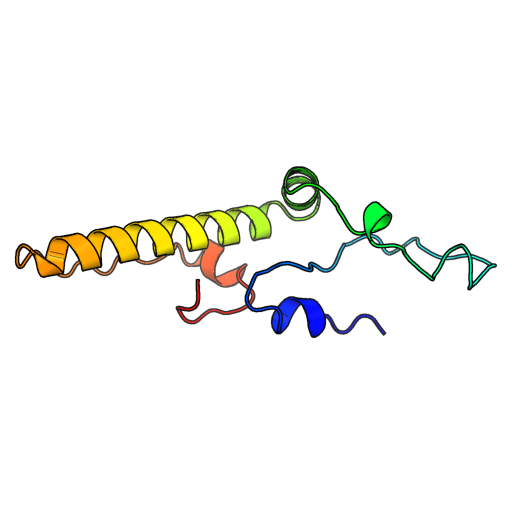
ATOM 764 C CA . LEU A 1 95 ? 0.941 -1.542 8.098 1.00 74.38 95 LEU A CA 1
ATOM 765 C C . LEU A 1 95 ? 1.003 -0.665 9.354 1.00 74.38 95 LEU A C 1
ATOM 767 O O . LEU A 1 95 ? 2.055 -0.561 9.977 1.00 74.38 95 LEU A O 1
ATOM 771 N N . TYR A 1 96 ? -0.125 -0.076 9.756 1.00 71.38 96 TYR A N 1
ATOM 772 C CA . TYR A 1 96 ? -0.206 0.785 10.928 1.00 71.38 96 TYR A CA 1
ATOM 773 C C . TYR A 1 96 ? -1.258 0.246 11.903 1.00 71.38 96 TYR A C 1
ATOM 775 O O . TYR A 1 96 ? -2.430 0.097 11.559 1.00 71.38 96 TYR A O 1
ATOM 783 N N . ARG A 1 97 ? -0.823 -0.093 13.126 1.00 62.72 97 ARG A N 1
ATOM 784 C CA . ARG A 1 97 ? -1.683 -0.690 14.166 1.00 62.72 97 ARG A CA 1
ATOM 785 C C . ARG A 1 97 ? -2.597 0.322 14.866 1.00 62.72 97 ARG A C 1
ATOM 787 O O . ARG A 1 97 ? -3.521 -0.098 15.555 1.00 62.72 97 ARG A O 1
ATOM 794 N N . GLY A 1 98 ? -2.341 1.623 14.725 1.00 52.31 98 GLY A N 1
ATOM 795 C CA . GLY A 1 98 ? -3.131 2.675 15.365 1.00 52.31 98 GLY A CA 1
ATOM 796 C C . GLY A 1 98 ? -4.166 3.273 14.416 1.00 52.31 98 GLY A C 1
ATOM 797 O O . GLY A 1 98 ? -3.797 3.930 13.475 1.00 52.31 98 GLY A O 1
ATOM 798 N N . GLU A 1 99 ? -5.454 3.058 14.641 1.00 52.28 99 GLU A N 1
ATOM 799 C CA . GLU A 1 99 ? -6.604 3.949 14.341 1.00 52.28 99 GLU A CA 1
ATOM 800 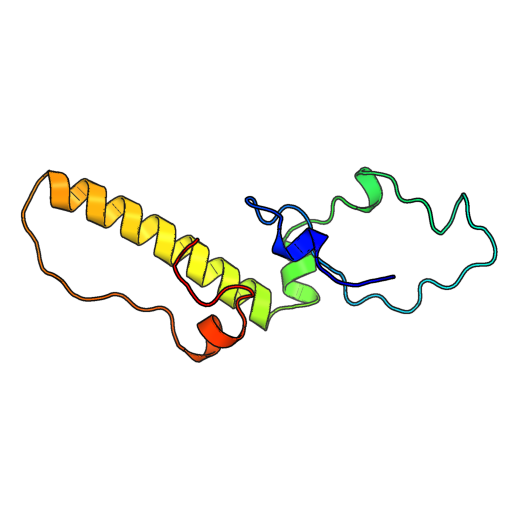C C . GLU A 1 99 ? -6.747 4.832 13.060 1.00 52.28 99 GLU A C 1
ATOM 802 O O . GLU A 1 99 ? -7.819 5.409 12.888 1.00 52.28 99 GLU A O 1
ATOM 807 N N . TYR A 1 100 ? -5.801 4.948 12.125 1.00 47.59 100 TYR A N 1
ATOM 808 C CA . TYR A 1 100 ? -5.899 5.814 10.940 1.00 47.59 100 TYR A CA 1
ATOM 809 C C . TYR A 1 100 ? -6.282 5.034 9.677 1.00 47.59 100 TYR A C 1
ATOM 811 O O . TYR A 1 100 ? -5.545 5.005 8.694 1.00 47.59 100 TYR A O 1
ATOM 819 N N . TYR A 1 101 ? -7.473 4.439 9.705 1.00 48.38 101 TYR A N 1
ATOM 820 C CA . TYR A 1 101 ? -8.267 4.134 8.509 1.00 48.38 101 TYR A CA 1
ATOM 821 C C . TYR A 1 101 ? -9.629 4.833 8.613 1.00 48.38 101 TYR A C 1
ATOM 823 O O . TYR A 1 101 ? -10.173 4.917 9.739 1.00 48.38 101 TYR A O 1
#

Solvent-accessible surface area (backbone atoms only — not comparable to full-atom values): 6599 Å² total; per-residue (Å²): 136,90,80,58,58,70,38,70,71,38,93,77,67,81,49,78,84,77,87,81,79,88,71,83,70,94,48,62,77,78,65,71,52,80,55,69,72,80,70,63,69,60,72,67,56,49,42,69,81,36,43,69,42,43,53,22,51,50,52,40,49,51,50,33,53,51,48,55,52,48,54,60,47,44,76,74,46,95,67,85,87,75,83,82,71,81,57,66,76,36,46,70,49,38,95,65,79,67,88,86,87

Secondary structure (DSSP, 8-state):
----HHHHH-TT-------------S-HHHHSS--HHHH---HHHHHHH-HHHHHHHHHHHHHHHHHHHHHHHHTTS----------HHHHTTSS--SS--

pLDDT: mean 81.99, std 13.64, range [47.59, 94.38]